Protein AF-A0A925ZU37-F1 (afdb_monomer)

Nearest PDB structures (foldseek):
  2raf-assembly1_B  TM=8.594E-01  e=2.167E-09  Lactiplantibacillus plantarum WCFS1
  2raf-assembly2_C-2  TM=8.614E-01  e=3.925E-09  Lactiplantibacillus plantarum WCFS1
  6hcy-assembly1_A  TM=8.739E-01  e=4.849E-07  Homo sapiens
  2vq3-assembly1_B  TM=9.012E-01  e=7.696E-07  Homo sapiens
  4huj-assembly2_B  TM=8.491E-01  e=8.221E-07  Sinorhizobium meliloti 1021

Secondary structure (DSSP, 8-state):
-TT-EEEE----B-TTSPBPPTTSSS-HHHHHHHH-TTSEEEEESTTB-HHHHT-GGGSEETTEEPEEEEEES-HHHHHHHHHHHHHTT-EEEE--SGGGHHHHHHHHHHHHIIIIIS---SS-B-----PPP--

Radius of gyration: 15.11 Å; Cα contacts (8 Å, |Δi|>4): 231; chains: 1; bounding box: 41×35×40 Å

Structure (mmCIF, N/CA/C/O backbone):
data_AF-A0A925ZU37-F1
#
_entry.id   AF-A0A925ZU37-F1
#
loop_
_atom_site.group_PDB
_atom_site.id
_atom_site.type_symbol
_atom_site.label_atom_id
_atom_site.label_alt_id
_atom_site.label_comp_id
_atom_site.label_asym_id
_atom_site.label_entity_id
_atom_site.label_seq_id
_atom_site.pdbx_PDB_ins_code
_atom_site.Cartn_x
_atom_site.Cartn_y
_atom_site.Cartn_z
_atom_site.occupancy
_atom_site.B_iso_or_equiv
_atom_site.auth_seq_id
_atom_site.auth_comp_id
_atom_site.auth_asym_id
_atom_site.auth_atom_id
_atom_site.pdbx_PDB_model_num
ATOM 1 N N . VAL A 1 1 ? -20.759 1.617 4.628 1.00 62.19 1 VAL A N 1
ATOM 2 C CA . VAL A 1 1 ? -20.542 0.183 4.861 1.00 62.19 1 VAL A CA 1
ATOM 3 C C . VAL A 1 1 ? -20.269 0.045 6.358 1.00 62.19 1 VAL A C 1
ATOM 5 O O . VAL A 1 1 ? -19.113 -0.001 6.756 1.00 62.19 1 VAL A O 1
ATOM 8 N N . PRO A 1 2 ? -21.311 0.128 7.206 1.00 79.81 2 PRO A N 1
ATOM 9 C CA . PRO A 1 2 ? -21.131 0.144 8.659 1.00 79.81 2 PRO A CA 1
ATOM 10 C C . PRO A 1 2 ? -20.424 -1.116 9.159 1.00 79.81 2 PRO A C 1
ATOM 12 O O . PRO A 1 2 ? -20.749 -2.221 8.718 1.00 79.81 2 PRO A O 1
ATOM 15 N N . GLY A 1 3 ? -19.431 -0.948 10.037 1.00 86.62 3 GLY A N 1
ATOM 16 C CA . GLY A 1 3 ? -18.682 -2.050 10.648 1.00 86.62 3 GLY A CA 1
ATOM 17 C C . GLY A 1 3 ? -17.769 -2.814 9.685 1.00 86.62 3 GLY A C 1
ATOM 18 O O . GLY A 1 3 ? -17.202 -3.847 10.047 1.00 86.62 3 GLY A O 1
ATOM 19 N N . LYS A 1 4 ? -17.606 -2.343 8.448 1.00 96.19 4 LYS A N 1
ATOM 20 C CA . LYS A 1 4 ? -16.814 -3.032 7.422 1.00 96.19 4 LYS A CA 1
ATOM 21 C C . LYS A 1 4 ? -15.415 -2.443 7.352 1.00 96.19 4 LYS A C 1
ATOM 23 O O . LYS A 1 4 ? -15.175 -1.313 7.773 1.00 96.19 4 LYS A O 1
ATOM 28 N N . ILE A 1 5 ? -14.501 -3.250 6.836 1.00 98.00 5 ILE A N 1
ATOM 29 C CA . ILE A 1 5 ? -13.150 -2.806 6.518 1.00 98.00 5 ILE A CA 1
ATOM 30 C C . ILE A 1 5 ? -13.230 -2.065 5.187 1.00 98.00 5 ILE A C 1
ATOM 32 O O . ILE A 1 5 ? -13.790 -2.593 4.225 1.00 98.00 5 ILE A O 1
ATOM 36 N N . LEU A 1 6 ? -12.708 -0.843 5.153 1.00 98.00 6 LEU A N 1
ATOM 37 C CA . LEU A 1 6 ? -12.562 -0.057 3.934 1.00 98.00 6 LEU A CA 1
ATOM 38 C C . LEU A 1 6 ? -11.071 0.018 3.626 1.00 98.00 6 LEU A C 1
ATOM 40 O O . LEU A 1 6 ? -10.320 0.693 4.325 1.00 98.00 6 LEU A O 1
ATOM 44 N N . LEU A 1 7 ? -10.649 -0.707 2.594 1.00 98.06 7 LEU A N 1
ATOM 45 C CA . LEU A 1 7 ? -9.275 -0.661 2.120 1.00 98.06 7 LEU A CA 1
ATOM 46 C C . LEU A 1 7 ? -9.115 0.515 1.152 1.00 98.06 7 LEU A C 1
ATOM 48 O O . LEU A 1 7 ? -9.786 0.562 0.122 1.00 98.06 7 LEU A O 1
ATOM 52 N N . ASP A 1 8 ? -8.235 1.452 1.488 1.00 97.62 8 ASP A N 1
ATOM 53 C CA . ASP A 1 8 ? -7.849 2.563 0.625 1.00 97.62 8 ASP A CA 1
ATOM 54 C C . ASP A 1 8 ? -6.540 2.240 -0.113 1.00 97.62 8 ASP A C 1
ATOM 56 O O . ASP A 1 8 ? -5.468 2.181 0.492 1.00 97.62 8 ASP A O 1
ATOM 60 N N . ALA A 1 9 ? -6.642 2.068 -1.433 1.00 96.50 9 ALA A N 1
ATOM 61 C CA . ALA A 1 9 ? -5.512 1.864 -2.341 1.00 96.50 9 ALA A CA 1
ATOM 62 C C . ALA A 1 9 ? -5.199 3.094 -3.211 1.00 96.50 9 ALA A C 1
ATOM 64 O O . ALA A 1 9 ? -4.436 3.004 -4.171 1.00 96.50 9 ALA A O 1
ATOM 65 N N . THR A 1 10 ? -5.801 4.249 -2.916 1.00 93.00 10 THR A N 1
ATOM 66 C CA . THR A 1 10 ? -5.691 5.433 -3.773 1.00 93.00 10 THR A CA 1
ATOM 67 C C . THR A 1 10 ? -4.298 6.061 -3.726 1.00 93.00 10 THR A C 1
ATOM 69 O O . THR A 1 10 ? -3.671 6.173 -2.671 1.00 93.00 10 THR A O 1
ATOM 72 N N . ASN A 1 11 ? -3.841 6.552 -4.875 1.00 91.06 11 ASN A N 1
ATOM 73 C CA . ASN A 1 11 ? -2.825 7.594 -4.948 1.00 91.06 11 ASN A CA 1
ATOM 74 C C . ASN A 1 11 ? -3.548 8.891 -5.309 1.00 91.06 11 ASN A C 1
ATOM 76 O O . ASN A 1 11 ? -4.118 8.993 -6.394 1.00 91.06 11 ASN A O 1
ATOM 80 N N . ALA A 1 12 ? -3.585 9.852 -4.385 1.00 86.81 12 ALA A N 1
ATOM 81 C CA . ALA A 1 12 ? -4.279 11.114 -4.609 1.00 86.81 12 ALA A CA 1
ATOM 82 C C . ALA A 1 12 ? -3.505 11.961 -5.630 1.00 86.81 12 ALA A C 1
ATOM 84 O O . ALA A 1 12 ? -2.446 12.515 -5.326 1.00 86.81 12 ALA A O 1
ATOM 85 N N . LEU A 1 13 ? -4.045 12.038 -6.843 1.00 84.81 13 LEU A N 1
ATOM 86 C CA . LEU A 1 13 ? -3.529 12.846 -7.943 1.00 84.81 13 LEU A CA 1
ATOM 87 C C . LEU A 1 13 ? -4.479 14.010 -8.227 1.00 84.81 13 LEU A C 1
ATOM 89 O O . LEU A 1 13 ? -5.669 13.959 -7.905 1.00 84.81 13 LEU A O 1
ATOM 93 N N . GLN A 1 14 ? -3.943 15.059 -8.834 1.00 84.62 14 GLN A N 1
ATOM 94 C CA . GLN A 1 14 ? -4.730 16.132 -9.426 1.00 84.62 14 GLN A CA 1
ATOM 95 C C . GLN A 1 14 ? -5.369 15.665 -10.746 1.00 84.62 14 GLN A C 1
ATOM 97 O O . GLN A 1 14 ? -5.050 14.595 -11.266 1.00 84.62 14 GLN A O 1
ATOM 102 N N . ALA A 1 15 ? -6.282 16.467 -11.300 1.00 83.06 15 ALA A N 1
ATOM 103 C CA . ALA A 1 15 ? -6.974 16.142 -12.552 1.00 83.06 15 ALA A CA 1
ATOM 104 C C . ALA A 1 15 ? -6.024 16.013 -13.760 1.00 83.06 15 ALA A C 1
ATOM 106 O O . ALA A 1 15 ? -6.333 15.302 -14.710 1.00 83.06 15 ALA A O 1
ATOM 107 N N . ASP A 1 16 ? -4.865 16.670 -13.707 1.00 83.44 16 ASP A N 1
ATOM 108 C CA . ASP A 1 16 ? -3.788 16.564 -14.697 1.00 83.44 16 ASP A CA 1
ATOM 109 C C . ASP A 1 16 ? -2.816 15.401 -14.412 1.00 83.44 16 ASP A C 1
ATOM 111 O O . ASP A 1 16 ? -1.755 15.318 -15.026 1.00 83.44 16 ASP A O 1
ATOM 115 N N . TYR A 1 17 ? -3.169 14.510 -13.479 1.00 77.25 17 TYR A N 1
ATOM 116 C CA . TYR A 1 17 ? -2.366 13.385 -12.989 1.00 77.25 17 TYR A CA 1
ATOM 117 C C . TYR A 1 17 ? -1.075 13.764 -12.255 1.00 77.25 17 TYR A C 1
ATOM 119 O O . TYR A 1 17 ? -0.317 12.875 -11.859 1.00 77.25 17 TYR A O 1
ATOM 127 N N . SER A 1 18 ? -0.827 15.050 -12.000 1.00 80.31 18 SER A N 1
ATOM 128 C CA . SER A 1 18 ? 0.280 15.447 -11.137 1.00 80.31 18 SER A CA 1
ATOM 129 C C . SER A 1 18 ? 0.012 15.026 -9.682 1.00 80.31 18 SER A C 1
ATOM 131 O O . SER A 1 18 ? -1.146 14.950 -9.250 1.00 80.31 18 SER A O 1
ATOM 133 N N . PRO A 1 19 ? 1.055 14.729 -8.888 1.00 74.44 19 PRO A N 1
ATOM 134 C CA . PRO A 1 19 ? 0.880 14.379 -7.485 1.00 74.44 19 PRO A CA 1
ATOM 135 C C . PRO A 1 19 ? 0.163 15.487 -6.706 1.00 74.44 19 PRO A C 1
ATOM 137 O O . PRO A 1 19 ? 0.543 16.657 -6.793 1.00 74.44 19 PRO A O 1
ATOM 140 N N . ARG A 1 20 ? -0.854 15.136 -5.906 1.00 75.50 20 ARG A N 1
ATOM 141 C CA . ARG A 1 20 ? -1.442 16.092 -4.959 1.00 75.50 20 ARG A CA 1
ATOM 142 C C . ARG A 1 20 ? -0.353 16.505 -3.968 1.00 75.50 20 ARG A C 1
ATOM 144 O O . ARG A 1 20 ? 0.266 15.650 -3.333 1.00 75.50 20 ARG A O 1
ATOM 151 N N . THR A 1 21 ? -0.098 17.805 -3.854 1.00 65.19 21 THR A N 1
ATOM 152 C CA . THR A 1 21 ? 1.004 18.317 -3.034 1.00 65.19 21 THR A CA 1
ATOM 153 C C . THR A 1 21 ? 0.768 18.029 -1.548 1.00 65.19 21 THR A C 1
ATOM 155 O O . THR A 1 21 ? -0.353 18.114 -1.042 1.00 65.19 21 THR A O 1
ATOM 158 N N . PHE A 1 22 ? 1.843 17.725 -0.815 1.00 61.69 22 PHE A N 1
ATOM 159 C CA . PHE A 1 22 ? 1.819 17.430 0.629 1.00 61.69 22 PHE A CA 1
ATOM 160 C C . PHE A 1 22 ? 1.441 18.630 1.519 1.00 61.69 22 PHE A C 1
ATOM 162 O O . PHE A 1 22 ? 1.571 18.559 2.736 1.00 61.69 22 PHE A O 1
ATOM 169 N N . ALA A 1 23 ? 0.983 19.743 0.939 1.00 60.12 23 ALA A N 1
ATOM 170 C CA . ALA A 1 23 ? 0.559 20.934 1.673 1.00 60.12 23 ALA A CA 1
ATOM 171 C C . ALA A 1 23 ? -0.751 20.722 2.459 1.00 60.12 23 ALA A C 1
ATOM 173 O O . ALA A 1 23 ? -1.149 21.574 3.252 1.00 60.12 23 ALA A O 1
ATOM 174 N N . HIS A 1 24 ? -1.437 19.597 2.252 1.00 62.09 24 HIS A N 1
ATOM 175 C CA . HIS A 1 24 ? -2.601 19.230 3.044 1.00 62.09 24 HIS A CA 1
ATOM 176 C C . HIS A 1 24 ? -2.177 18.606 4.375 1.00 62.09 24 HIS A C 1
ATOM 178 O O . HIS A 1 24 ? -1.362 17.690 4.417 1.00 62.09 24 HIS A O 1
ATOM 184 N N . ALA A 1 25 ? -2.789 19.058 5.471 1.00 71.75 25 ALA A N 1
ATOM 185 C CA . ALA A 1 25 ? -2.514 18.537 6.812 1.00 71.75 25 ALA A CA 1
ATOM 186 C C . ALA A 1 25 ? -2.852 17.039 6.988 1.00 71.75 25 ALA A C 1
ATOM 188 O O . ALA A 1 25 ? -2.407 16.427 7.957 1.00 71.75 25 ALA A O 1
ATOM 189 N N . ASN A 1 26 ? -3.640 16.460 6.073 1.00 83.19 26 ASN A N 1
ATOM 190 C CA . ASN A 1 26 ? -4.185 15.107 6.162 1.00 83.19 26 ASN A CA 1
ATOM 191 C C . ASN A 1 26 ? -3.973 14.332 4.852 1.00 83.19 26 ASN A C 1
ATOM 193 O O . ASN A 1 26 ? -4.061 14.915 3.771 1.00 83.19 26 ASN A O 1
ATOM 197 N N . SER A 1 27 ? -3.786 13.019 4.966 1.00 92.06 27 SER A N 1
ATOM 198 C CA . SER A 1 27 ? -3.812 12.055 3.858 1.00 92.06 27 SER A CA 1
ATOM 199 C C . SER A 1 27 ? -5.221 11.835 3.296 1.00 92.06 27 SER A C 1
ATOM 201 O O . SER A 1 27 ? -6.225 12.144 3.953 1.00 92.06 27 SER A O 1
ATOM 203 N N . ALA A 1 28 ? -5.309 11.250 2.097 1.00 93.00 28 ALA A N 1
ATOM 204 C CA . ALA A 1 28 ? -6.592 10.852 1.516 1.00 93.00 28 ALA A CA 1
ATOM 205 C C . ALA A 1 28 ? -7.292 9.784 2.371 1.00 93.00 28 ALA A C 1
ATOM 207 O O . ALA A 1 28 ? -8.504 9.854 2.567 1.00 93.00 28 ALA A O 1
ATOM 208 N N . ALA A 1 29 ? -6.539 8.853 2.964 1.00 95.88 29 ALA A N 1
ATOM 209 C CA . ALA A 1 29 ? -7.098 7.864 3.886 1.00 95.88 29 ALA A CA 1
ATOM 210 C C . ALA A 1 29 ? -7.719 8.501 5.143 1.00 95.88 29 ALA A C 1
ATOM 212 O O . ALA A 1 29 ? -8.808 8.106 5.562 1.00 95.88 29 ALA A O 1
ATOM 213 N N . GLU A 1 30 ? -7.071 9.519 5.724 1.00 95.56 30 GLU A N 1
ATOM 214 C CA . GLU A 1 30 ? -7.626 10.288 6.849 1.00 95.56 30 GLU A CA 1
ATOM 215 C C . GLU A 1 30 ? -8.887 11.072 6.433 1.00 95.56 30 GLU A C 1
ATOM 217 O O . GLU A 1 30 ? -9.821 11.222 7.222 1.00 95.56 30 GLU A O 1
ATOM 222 N N . GLU A 1 31 ? -8.952 11.562 5.191 1.00 94.19 31 GLU A N 1
ATOM 223 C C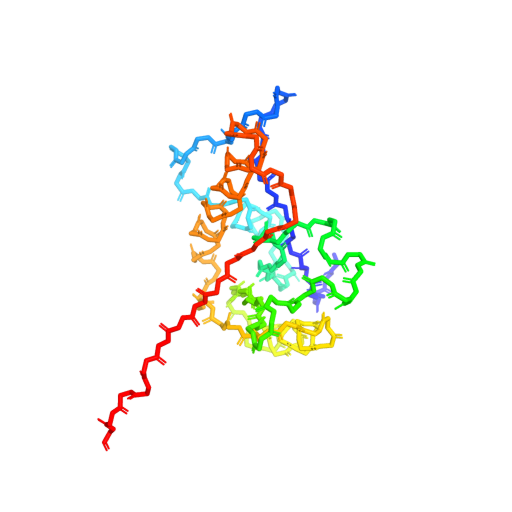A . GLU A 1 31 ? -10.150 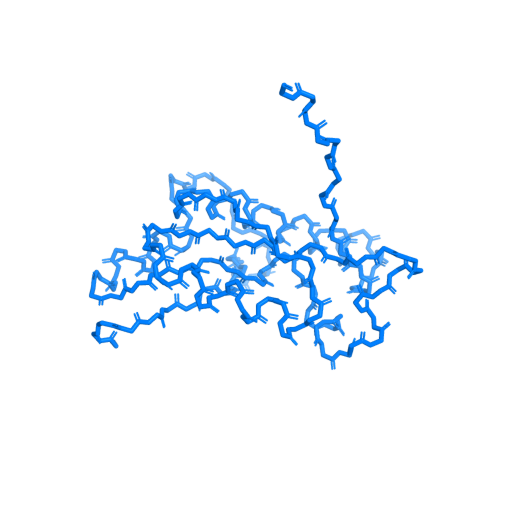12.203 4.633 1.00 94.19 31 GLU A CA 1
ATOM 224 C C . GLU A 1 31 ? -11.302 11.203 4.449 1.00 94.19 31 GLU A C 1
ATOM 226 O O . GLU A 1 31 ? -12.422 11.472 4.885 1.00 94.19 31 GLU A O 1
ATOM 231 N N . ILE A 1 32 ? -11.017 10.013 3.915 1.00 94.75 32 ILE A N 1
ATOM 232 C CA . ILE A 1 32 ? -11.983 8.913 3.798 1.00 94.75 32 ILE A CA 1
ATOM 233 C C . ILE A 1 32 ? -12.513 8.506 5.176 1.00 94.75 32 ILE A C 1
ATOM 235 O O . ILE A 1 32 ? -13.722 8.344 5.333 1.00 94.75 32 ILE A O 1
ATOM 239 N N . ALA A 1 33 ? -11.642 8.383 6.182 1.00 95.62 33 ALA A N 1
ATOM 240 C CA . ALA A 1 33 ? -12.045 8.038 7.544 1.00 95.62 33 ALA A CA 1
ATOM 241 C C . ALA A 1 33 ? -12.979 9.090 8.161 1.00 95.62 33 ALA A C 1
ATOM 243 O O . ALA A 1 33 ? -13.972 8.728 8.788 1.00 95.62 33 ALA A O 1
ATOM 244 N N . ARG A 1 34 ? -12.729 10.387 7.923 1.00 95.12 34 ARG A N 1
ATOM 245 C CA . ARG A 1 34 ? -13.645 11.461 8.352 1.00 95.12 34 ARG A CA 1
ATOM 246 C C . ARG A 1 34 ? -14.999 11.398 7.654 1.00 95.12 34 ARG A C 1
ATOM 248 O O . ARG A 1 34 ? -16.017 11.644 8.292 1.00 95.12 34 ARG A O 1
ATOM 255 N N . LEU A 1 35 ? -15.020 11.084 6.359 1.00 94.94 35 LEU A N 1
ATOM 256 C CA . LEU A 1 35 ? -16.264 10.959 5.595 1.00 94.94 35 LEU A CA 1
ATOM 257 C C . LEU A 1 35 ? -17.050 9.697 5.969 1.00 94.94 35 LEU A C 1
ATOM 259 O O . LEU A 1 35 ? -18.268 9.675 5.803 1.00 94.94 35 LEU A O 1
ATOM 263 N N . ARG A 1 36 ? -16.363 8.651 6.448 1.00 94.75 36 ARG A N 1
ATOM 264 C CA . ARG A 1 36 ? -16.902 7.319 6.761 1.00 94.75 36 ARG A CA 1
ATOM 265 C C . ARG A 1 36 ? -16.524 6.868 8.180 1.00 94.75 36 ARG A C 1
ATOM 267 O O . ARG A 1 36 ? -15.855 5.841 8.319 1.00 94.75 36 ARG A O 1
ATOM 274 N N . PRO A 1 37 ? -16.958 7.582 9.233 1.00 94.88 37 PRO A N 1
ATOM 275 C CA . PRO A 1 37 ? -16.571 7.272 10.612 1.00 94.88 37 PRO A CA 1
ATOM 276 C C . PRO A 1 37 ? -17.037 5.883 11.077 1.00 94.88 37 PRO A C 1
ATOM 278 O O . PRO A 1 37 ? -16.505 5.333 12.035 1.00 94.88 37 PRO A O 1
ATOM 281 N N . GLU A 1 38 ? -18.023 5.288 10.401 1.00 95.19 38 GLU A N 1
ATOM 282 C CA . GLU A 1 38 ? -18.521 3.942 10.681 1.00 95.19 38 GLU A CA 1
ATOM 283 C C . GLU A 1 38 ? -17.670 2.808 10.073 1.00 95.19 38 GLU A C 1
ATOM 285 O O . GLU A 1 38 ? -17.977 1.627 10.282 1.00 95.19 38 GLU A O 1
ATOM 290 N N . ALA A 1 39 ? -16.660 3.145 9.266 1.00 96.88 39 ALA A N 1
ATOM 291 C CA . ALA A 1 39 ? -15.780 2.198 8.591 1.00 96.88 39 ALA A CA 1
ATOM 292 C C . ALA A 1 39 ? -14.428 2.070 9.302 1.00 96.88 39 ALA A C 1
ATOM 294 O O . ALA A 1 39 ? -13.895 3.020 9.866 1.00 96.88 39 ALA A O 1
ATOM 295 N N . ARG A 1 40 ? -13.832 0.880 9.207 1.00 97.75 40 ARG A N 1
ATOM 296 C CA . ARG A 1 40 ? -12.466 0.618 9.672 1.00 97.75 40 ARG A CA 1
ATOM 297 C C . ARG A 1 40 ? -11.518 0.787 8.492 1.00 97.75 40 ARG A C 1
ATOM 299 O O . ARG A 1 40 ? -11.367 -0.137 7.690 1.00 97.75 40 ARG A O 1
ATOM 306 N N . VAL A 1 41 ? -10.979 1.993 8.334 1.00 98.31 41 VAL A N 1
ATOM 307 C CA . VAL A 1 41 ? -10.138 2.358 7.185 1.00 98.31 41 VAL A CA 1
ATOM 308 C C . VAL A 1 41 ? -8.722 1.811 7.357 1.00 98.31 41 VAL A C 1
ATOM 310 O O . VAL A 1 41 ? -8.124 1.947 8.424 1.00 98.31 41 VAL A O 1
ATOM 313 N N . VAL A 1 42 ? -8.184 1.207 6.297 1.00 98.75 42 VAL A N 1
ATOM 314 C CA . VAL A 1 42 ? -6.787 0.758 6.220 1.00 98.75 42 VAL A CA 1
ATOM 315 C C . VAL A 1 42 ? -6.201 1.183 4.875 1.00 98.75 42 VAL A C 1
ATOM 317 O O . VAL A 1 42 ? -6.756 0.842 3.832 1.00 98.75 42 VAL A O 1
ATOM 320 N N . LYS A 1 43 ? -5.072 1.897 4.885 1.00 98.75 43 LYS A N 1
ATOM 321 C CA . LYS A 1 43 ? -4.280 2.198 3.682 1.00 98.75 43 LYS A CA 1
ATOM 322 C C . LYS A 1 43 ? -3.451 0.973 3.314 1.00 98.75 43 LYS A C 1
ATOM 324 O O . LYS A 1 43 ? -2.763 0.460 4.191 1.00 98.75 43 LYS A O 1
ATOM 329 N N . ALA A 1 44 ? -3.482 0.523 2.063 1.00 98.50 44 ALA A N 1
ATOM 330 C CA . ALA A 1 44 ? -2.610 -0.545 1.559 1.00 98.50 44 ALA A CA 1
ATOM 331 C C . ALA A 1 44 ? -2.529 -0.520 0.023 1.00 98.50 44 ALA A C 1
ATOM 333 O O . ALA A 1 44 ? -3.347 0.118 -0.627 1.00 98.50 44 ALA A O 1
ATOM 334 N N . PHE A 1 45 ? -1.566 -1.234 -0.565 1.00 97.31 45 PHE A N 1
ATOM 335 C CA . PHE A 1 45 ? -1.397 -1.432 -2.020 1.00 97.31 45 PHE A CA 1
ATOM 336 C C . PHE A 1 45 ? -1.114 -0.182 -2.879 1.00 97.31 45 PHE A C 1
ATOM 338 O O . PHE A 1 45 ? -0.772 -0.328 -4.048 1.00 97.31 45 PHE A O 1
ATOM 345 N N . ASN A 1 46 ? -1.179 1.034 -2.332 1.00 95.75 46 ASN A N 1
ATOM 346 C CA . ASN A 1 46 ? -0.968 2.261 -3.108 1.00 95.75 46 ASN A CA 1
ATOM 347 C C . ASN A 1 46 ? 0.488 2.436 -3.596 1.00 95.75 46 ASN A C 1
ATOM 349 O O . ASN A 1 46 ? 0.727 3.106 -4.597 1.00 95.75 46 ASN A O 1
ATOM 353 N N . SER A 1 47 ? 1.464 1.851 -2.894 1.00 93.12 47 SER A N 1
ATOM 354 C CA . SER A 1 47 ? 2.898 1.942 -3.204 1.00 93.12 47 SER A CA 1
ATOM 355 C C . SER A 1 47 ? 3.401 0.841 -4.147 1.00 93.12 47 SER A C 1
ATOM 357 O O . SER A 1 47 ? 4.606 0.603 -4.240 1.00 93.12 47 SER A O 1
ATOM 359 N N . LEU A 1 48 ? 2.484 0.168 -4.844 1.00 92.69 48 LEU A N 1
ATOM 360 C CA . LEU A 1 48 ? 2.767 -0.891 -5.805 1.00 92.69 48 LEU A CA 1
ATOM 361 C C . LEU A 1 48 ? 2.180 -0.520 -7.164 1.00 92.69 48 LEU A C 1
ATOM 363 O O 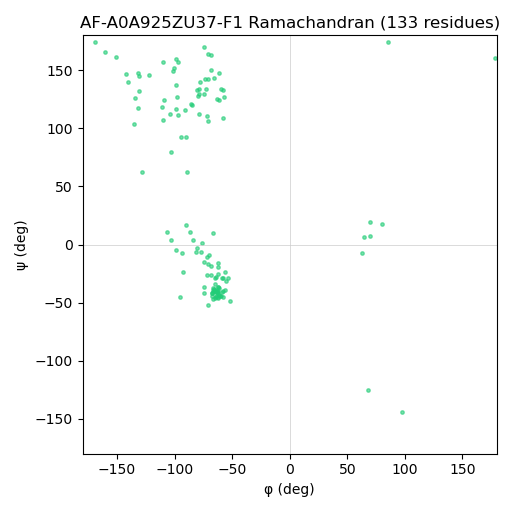. LEU A 1 48 ? 1.114 0.086 -7.265 1.00 92.69 48 LEU A O 1
ATOM 367 N N . SER A 1 49 ? 2.871 -0.917 -8.227 1.00 89.50 49 SER A N 1
ATOM 368 C CA . SER A 1 49 ? 2.346 -0.785 -9.578 1.00 89.50 49 SER A CA 1
ATOM 369 C C . SER A 1 49 ? 1.236 -1.808 -9.812 1.00 89.50 49 SER A C 1
ATOM 371 O O . SER A 1 49 ? 1.412 -2.997 -9.542 1.00 89.50 49 SER A O 1
ATOM 373 N N . GLY A 1 50 ? 0.116 -1.369 -10.393 1.00 87.31 50 GLY A N 1
ATOM 374 C CA . GLY A 1 50 ? -0.948 -2.277 -10.829 1.00 87.31 50 GLY A CA 1
ATOM 375 C C . GLY A 1 50 ? -0.456 -3.317 -11.842 1.00 87.31 50 GLY A C 1
ATOM 376 O O . GLY A 1 50 ? -0.950 -4.440 -11.850 1.00 87.31 50 GLY A O 1
ATOM 377 N N . HIS A 1 51 ? 0.566 -2.978 -12.638 1.00 85.94 51 HIS A N 1
ATOM 378 C CA . HIS A 1 51 ? 1.196 -3.904 -13.580 1.00 85.94 51 HIS A CA 1
ATOM 379 C C . HIS A 1 51 ? 1.915 -5.054 -12.860 1.00 85.94 51 HIS A C 1
ATOM 381 O O . HIS A 1 51 ? 1.873 -6.192 -13.320 1.00 85.94 51 HIS A O 1
ATOM 387 N N . VAL A 1 52 ? 2.570 -4.766 -11.734 1.00 88.06 52 VAL A N 1
ATOM 388 C CA . VAL A 1 52 ? 3.255 -5.776 -10.918 1.00 88.06 52 VAL A CA 1
ATOM 389 C C . VAL A 1 52 ? 2.238 -6.615 -10.144 1.00 88.06 52 VAL A C 1
ATOM 391 O O . VAL A 1 52 ? 2.346 -7.834 -10.102 1.00 88.06 52 VAL A O 1
ATOM 394 N N . LEU A 1 53 ? 1.206 -5.980 -9.582 1.00 88.62 53 LEU A N 1
ATOM 395 C CA . LEU A 1 53 ? 0.149 -6.679 -8.843 1.00 88.62 53 LEU A CA 1
ATOM 396 C C . LEU A 1 53 ? -0.694 -7.627 -9.711 1.00 88.62 53 LEU A C 1
ATOM 398 O O . LEU A 1 53 ? -1.226 -8.604 -9.192 1.00 88.62 53 LEU A O 1
ATOM 402 N N . ALA A 1 54 ? -0.840 -7.347 -11.008 1.00 89.62 54 ALA A N 1
ATOM 403 C CA . ALA A 1 54 ? -1.633 -8.168 -11.923 1.00 89.62 54 ALA A CA 1
ATOM 404 C C . ALA A 1 54 ? -0.960 -9.497 -12.314 1.00 89.62 54 ALA A C 1
ATOM 406 O O . ALA A 1 54 ? -1.628 -10.383 -12.846 1.00 89.62 54 ALA A O 1
ATOM 407 N N . ASP A 1 55 ? 0.343 -9.638 -12.070 1.00 88.88 55 ASP A N 1
ATOM 408 C CA . ASP A 1 55 ? 1.139 -10.786 -12.494 1.00 88.88 55 ASP A CA 1
ATOM 409 C C . ASP A 1 55 ? 2.045 -11.253 -11.343 1.00 88.88 55 ASP A C 1
ATOM 411 O O . ASP A 1 55 ? 3.084 -10.638 -11.084 1.00 88.88 55 ASP A O 1
ATOM 415 N N . PRO A 1 56 ? 1.700 -12.363 -10.662 1.00 83.94 56 PRO A N 1
ATOM 416 C CA . PRO A 1 56 ? 2.472 -12.860 -9.526 1.00 83.94 56 PRO A CA 1
ATOM 417 C C . PRO A 1 56 ? 3.955 -13.127 -9.820 1.00 83.94 56 PRO A C 1
ATOM 419 O O . PRO A 1 56 ? 4.780 -13.092 -8.903 1.00 83.94 56 PRO A O 1
ATOM 422 N N . SER A 1 57 ? 4.319 -13.369 -11.086 1.00 85.50 57 SER A N 1
ATOM 423 C CA . SER A 1 57 ? 5.716 -13.582 -11.482 1.00 85.50 57 SER A CA 1
ATOM 424 C C . SER A 1 57 ? 6.579 -12.320 -11.348 1.00 85.50 57 SER A C 1
ATOM 426 O O . SER A 1 57 ? 7.797 -12.428 -11.236 1.00 85.50 57 SER A O 1
ATOM 428 N N . ARG A 1 58 ? 5.956 -11.136 -11.279 1.00 87.62 58 ARG A N 1
ATOM 429 C CA . ARG A 1 58 ? 6.620 -9.824 -11.173 1.00 87.62 58 ARG A CA 1
ATOM 430 C C . ARG A 1 58 ? 6.790 -9.322 -9.746 1.00 87.62 58 ARG A C 1
ATOM 432 O O . ARG A 1 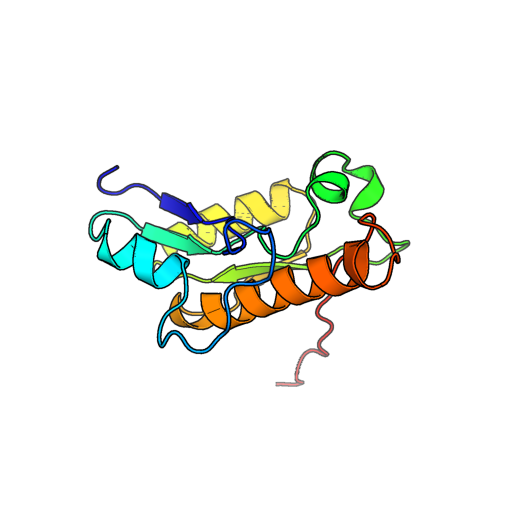58 ? 7.452 -8.318 -9.513 1.00 87.62 58 ARG A O 1
ATOM 439 N N . LEU A 1 59 ? 6.204 -10.011 -8.771 1.00 86.19 59 LEU A N 1
ATOM 440 C CA . LEU A 1 59 ? 6.347 -9.660 -7.353 1.00 86.19 59 LEU A CA 1
ATOM 441 C C . LEU A 1 59 ? 7.755 -9.952 -6.814 1.00 86.19 59 LEU A C 1
ATOM 443 O O . LEU A 1 59 ? 8.130 -9.452 -5.750 1.00 86.19 59 LEU A O 1
ATOM 447 N N . HIS A 1 60 ? 8.517 -10.764 -7.550 1.00 86.00 60 HIS A N 1
ATOM 448 C CA . HIS A 1 60 ? 9.837 -11.242 -7.183 1.00 86.00 60 HIS A CA 1
ATOM 449 C C . HIS A 1 60 ? 10.899 -10.612 -8.085 1.00 86.00 60 HIS A C 1
ATOM 451 O O . HIS A 1 60 ? 10.938 -10.844 -9.291 1.00 86.00 60 HIS A O 1
ATOM 457 N N . PHE A 1 61 ? 11.814 -9.864 -7.478 1.00 85.56 61 PHE A N 1
ATOM 458 C CA . PHE A 1 61 ? 13.000 -9.316 -8.129 1.00 85.56 61 PHE A CA 1
ATOM 459 C C . PHE A 1 61 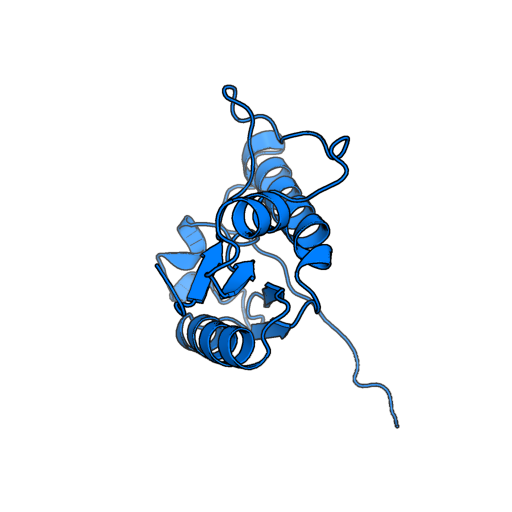? 14.197 -10.175 -7.716 1.00 85.56 61 PHE A C 1
ATOM 461 O O . PHE A 1 61 ? 14.934 -9.866 -6.775 1.00 85.56 61 PHE A O 1
ATOM 468 N N . GLY A 1 62 ? 14.330 -11.330 -8.374 1.00 87.88 62 GLY A N 1
ATOM 469 C CA . GLY A 1 62 ? 15.232 -12.394 -7.936 1.00 87.88 62 GLY A CA 1
ATOM 470 C C . GLY A 1 62 ? 14.749 -13.015 -6.622 1.00 87.88 62 GLY A C 1
ATOM 471 O O . GLY A 1 62 ? 13.608 -13.453 -6.523 1.00 87.88 62 GLY A O 1
ATOM 472 N N . ALA A 1 63 ? 15.607 -13.037 -5.599 1.00 88.25 63 ALA A N 1
ATOM 473 C CA . ALA A 1 63 ? 15.250 -13.531 -4.263 1.00 88.25 63 ALA A CA 1
ATOM 474 C C . ALA A 1 63 ? 14.475 -12.505 -3.410 1.00 88.25 63 ALA A C 1
ATOM 476 O O . ALA A 1 63 ? 14.102 -12.801 -2.276 1.00 88.25 63 ALA A O 1
ATOM 477 N N . THR A 1 64 ? 14.262 -11.293 -3.926 1.00 91.31 64 THR A N 1
ATOM 478 C CA . THR A 1 64 ? 13.657 -10.191 -3.177 1.00 91.31 64 THR A CA 1
ATOM 479 C C . THR A 1 64 ? 12.169 -10.081 -3.482 1.00 91.31 64 THR A C 1
ATOM 481 O O . THR A 1 64 ? 11.784 -9.949 -4.642 1.00 91.31 64 THR A O 1
ATOM 484 N N . VAL A 1 65 ? 11.341 -10.074 -2.439 1.00 93.44 65 VAL A N 1
ATOM 485 C CA . VAL A 1 65 ? 9.891 -9.854 -2.534 1.00 93.44 65 VAL A CA 1
ATOM 486 C C . VAL A 1 65 ? 9.572 -8.403 -2.193 1.00 93.44 65 VAL A C 1
ATOM 488 O O . VAL A 1 65 ? 10.116 -7.856 -1.230 1.00 93.44 65 VAL A O 1
ATOM 491 N N . LEU A 1 66 ? 8.677 -7.779 -2.959 1.00 95.81 66 LEU A N 1
ATOM 492 C CA . LEU A 1 66 ? 8.218 -6.418 -2.676 1.00 95.81 66 LEU A CA 1
ATOM 493 C C . LEU A 1 66 ? 7.511 -6.307 -1.317 1.00 95.81 66 LEU A C 1
ATOM 495 O O . LEU A 1 66 ? 6.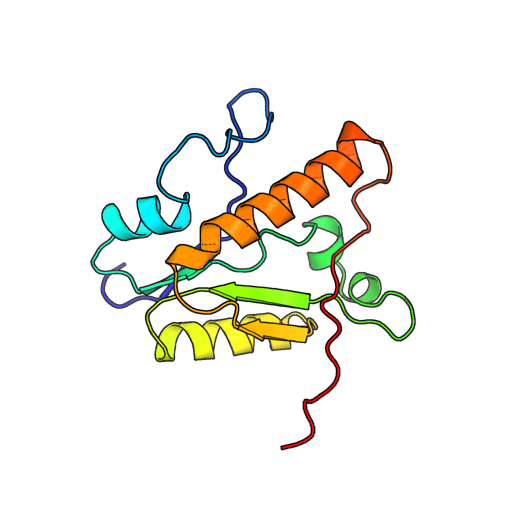826 -7.224 -0.858 1.00 95.81 66 LEU A O 1
ATOM 499 N N . THR A 1 67 ? 7.649 -5.147 -0.674 1.00 97.19 67 THR A N 1
ATOM 500 C CA . THR A 1 67 ? 6.980 -4.863 0.599 1.00 97.19 67 THR A CA 1
ATOM 501 C C . THR A 1 67 ? 5.569 -4.326 0.368 1.00 97.19 67 THR A C 1
ATOM 503 O O . THR A 1 67 ? 5.376 -3.274 -0.238 1.00 97.19 67 THR A O 1
ATOM 506 N N . GLY A 1 68 ? 4.574 -5.030 0.905 1.00 97.38 68 GLY A N 1
ATOM 507 C CA . GLY A 1 68 ? 3.198 -4.561 1.004 1.00 97.38 68 GLY A CA 1
ATOM 508 C C . GLY A 1 68 ? 2.984 -3.822 2.321 1.00 97.38 68 GLY A C 1
ATOM 509 O O . GLY A 1 68 ? 2.686 -4.429 3.352 1.00 97.38 68 GLY A O 1
ATOM 510 N N . PHE A 1 69 ? 3.155 -2.504 2.288 1.00 98.56 69 PHE A N 1
ATOM 511 C CA . PHE A 1 69 ? 2.911 -1.649 3.447 1.00 98.56 69 PHE A CA 1
ATOM 512 C C . PHE A 1 69 ? 1.409 -1.496 3.707 1.00 98.56 69 PHE A C 1
ATOM 514 O O . PHE A 1 69 ? 0.626 -1.346 2.764 1.00 98.56 69 PHE A O 1
ATOM 521 N N . TYR A 1 70 ? 1.015 -1.471 4.980 1.00 98.81 70 TYR A N 1
ATOM 522 C CA . TYR A 1 70 ? -0.350 -1.135 5.381 1.00 98.81 70 TYR A CA 1
ATOM 523 C C . TYR A 1 70 ? -0.391 -0.298 6.660 1.00 98.81 70 TYR A C 1
ATOM 525 O O . TYR A 1 70 ? 0.447 -0.474 7.535 1.00 98.81 70 TYR A O 1
ATOM 533 N N . ALA A 1 71 ? -1.364 0.605 6.786 1.00 98.81 71 ALA A N 1
ATOM 534 C CA . ALA A 1 71 ? -1.529 1.476 7.956 1.00 98.81 71 ALA A CA 1
ATOM 535 C C . ALA A 1 71 ? -3.008 1.635 8.328 1.00 98.81 71 ALA A C 1
ATOM 537 O O . ALA A 1 71 ? -3.857 1.777 7.448 1.00 98.81 71 ALA A O 1
ATOM 538 N N . GLY A 1 72 ? -3.325 1.636 9.622 1.00 98.62 72 GLY A N 1
ATOM 539 C CA . GLY A 1 72 ? -4.699 1.765 10.114 1.00 98.62 72 GLY A CA 1
ATOM 540 C C . GLY A 1 72 ? -4.804 1.703 11.638 1.00 98.62 72 GLY A C 1
ATOM 541 O O . GLY A 1 72 ? -3.902 1.205 12.313 1.00 98.62 72 GLY A O 1
ATOM 542 N N . ASP A 1 73 ? -5.919 2.195 12.178 1.00 98.44 73 ASP A N 1
ATOM 543 C CA . ASP A 1 73 ? -6.108 2.333 13.632 1.00 98.44 73 ASP A CA 1
ATOM 544 C C . ASP A 1 73 ? -6.795 1.117 14.280 1.00 98.44 73 ASP A C 1
ATOM 546 O O . ASP A 1 73 ? -6.600 0.847 15.463 1.00 98.44 73 ASP A O 1
ATOM 550 N N . ASP A 1 74 ? -7.562 0.336 13.512 1.00 98.38 74 ASP A N 1
ATOM 551 C CA . ASP A 1 74 ? -8.229 -0.875 14.004 1.00 98.38 74 ASP A CA 1
ATOM 552 C C . ASP A 1 74 ? -7.341 -2.114 13.814 1.00 98.38 74 ASP A C 1
ATOM 554 O O . ASP A 1 74 ? -7.044 -2.526 12.689 1.00 98.38 74 ASP A O 1
ATOM 558 N N . ALA A 1 75 ? -6.936 -2.745 14.919 1.00 98.25 75 ALA A N 1
ATOM 559 C CA . ALA A 1 75 ? -6.050 -3.911 14.892 1.00 98.25 75 ALA A CA 1
ATOM 560 C C . ALA A 1 75 ? -6.660 -5.112 14.143 1.00 98.25 75 ALA A C 1
ATOM 562 O O . ALA A 1 75 ? -5.952 -5.811 13.417 1.00 98.25 75 ALA A O 1
ATOM 563 N N . GLY A 1 76 ? -7.974 -5.335 14.270 1.00 98.25 76 GLY A N 1
ATOM 564 C CA . GLY A 1 76 ? -8.665 -6.426 13.578 1.00 98.25 76 GLY A CA 1
ATOM 565 C C . GLY A 1 76 ? -8.702 -6.225 12.062 1.00 98.25 76 GLY A C 1
ATOM 566 O O . GLY A 1 76 ? -8.449 -7.156 11.299 1.00 98.25 76 GLY A O 1
ATOM 567 N N . ALA A 1 77 ? -8.958 -4.998 11.613 1.00 98.44 77 ALA A N 1
ATOM 568 C CA . ALA A 1 77 ? -8.923 -4.616 10.211 1.00 98.44 77 ALA A CA 1
ATOM 569 C C . ALA A 1 77 ? -7.513 -4.751 9.639 1.00 98.44 77 ALA A C 1
ATOM 571 O O . ALA A 1 77 ? -7.349 -5.332 8.567 1.00 98.44 77 ALA A O 1
ATOM 572 N N . LYS A 1 78 ? -6.491 -4.300 10.378 1.00 98.81 78 LYS A N 1
ATOM 573 C CA . LYS A 1 78 ? -5.091 -4.488 9.987 1.00 98.81 78 LYS A CA 1
ATOM 574 C C . LYS A 1 78 ? -4.720 -5.958 9.840 1.00 98.81 78 LYS A C 1
ATOM 576 O O . LYS A 1 78 ? -4.063 -6.302 8.866 1.00 98.81 78 LYS A O 1
ATOM 581 N N . GLN A 1 79 ? -5.184 -6.834 10.731 1.00 98.69 79 GLN A N 1
ATOM 582 C CA . GLN A 1 79 ? -4.902 -8.267 10.622 1.00 98.69 79 GLN A CA 1
ATOM 583 C C . GLN A 1 79 ? -5.529 -8.895 9.369 1.00 98.69 79 GLN A C 1
ATOM 585 O O . GLN A 1 79 ? -4.900 -9.721 8.709 1.00 98.69 79 GLN A O 1
ATOM 590 N N . VAL A 1 80 ? -6.747 -8.487 9.002 1.00 98.62 80 VAL A N 1
ATOM 591 C CA . VAL A 1 80 ? -7.375 -8.936 7.750 1.00 98.62 80 VAL A CA 1
ATOM 592 C C . VAL A 1 80 ? -6.594 -8.427 6.539 1.00 98.62 80 VAL A C 1
ATOM 594 O O . VAL A 1 80 ? -6.305 -9.201 5.630 1.00 98.62 80 VAL A O 1
ATOM 597 N N . VAL A 1 81 ? -6.210 -7.146 6.526 1.00 98.62 81 VAL A N 1
ATOM 598 C CA . VAL A 1 81 ? -5.446 -6.565 5.412 1.00 98.62 81 VAL A CA 1
ATOM 599 C C . VAL A 1 81 ? -4.047 -7.167 5.306 1.00 98.62 81 VAL A C 1
ATOM 601 O O . VAL A 1 81 ? -3.606 -7.447 4.197 1.00 98.62 81 VAL A O 1
ATOM 604 N N . ARG A 1 82 ? -3.386 -7.469 6.427 1.00 98.75 82 ARG A N 1
ATOM 605 C CA . ARG A 1 82 ? -2.143 -8.246 6.452 1.00 98.75 82 ARG A CA 1
ATOM 606 C C . ARG A 1 82 ? -2.299 -9.560 5.684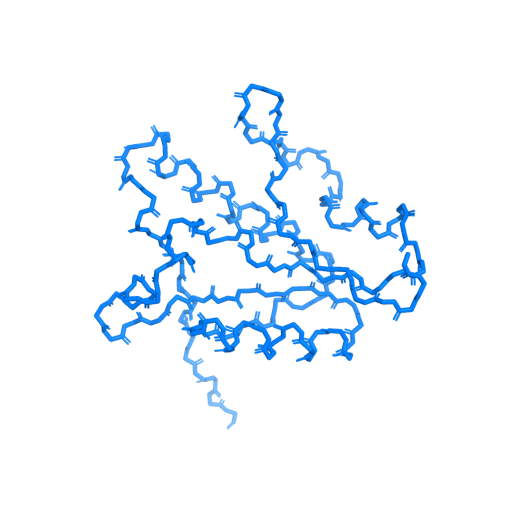 1.00 98.75 82 ARG A C 1
ATOM 608 O O . ARG A 1 82 ? -1.474 -9.850 4.826 1.00 98.75 82 ARG A O 1
ATOM 615 N N . GLY A 1 83 ? -3.368 -10.311 5.956 1.00 98.62 83 GLY A N 1
ATOM 616 C CA . GLY A 1 83 ? -3.649 -11.566 5.257 1.00 98.62 83 GLY A CA 1
ATOM 617 C C . GLY A 1 83 ? -3.871 -11.376 3.753 1.00 98.62 83 GLY A C 1
ATOM 618 O O . GLY A 1 83 ? -3.417 -12.196 2.964 1.00 98.62 83 GLY A O 1
ATOM 619 N N . LEU A 1 84 ? -4.504 -10.273 3.334 1.00 98.00 84 LEU A N 1
ATOM 620 C CA . LEU A 1 84 ? -4.639 -9.935 1.910 1.00 98.00 84 LEU A CA 1
ATOM 621 C C . LEU A 1 84 ? -3.288 -9.621 1.259 1.00 98.00 84 LEU A C 1
ATOM 623 O O . LEU A 1 84 ? -3.047 -10.032 0.129 1.00 98.00 84 LEU A O 1
ATOM 627 N N . VAL A 1 85 ? -2.408 -8.908 1.962 1.00 97.88 85 VAL A N 1
ATOM 628 C CA . VAL A 1 85 ? -1.055 -8.595 1.485 1.00 97.88 85 VAL A CA 1
ATOM 629 C C . VAL A 1 85 ? -0.222 -9.873 1.331 1.00 97.88 85 VAL A C 1
ATOM 631 O O . VAL A 1 85 ? 0.409 -10.066 0.295 1.00 97.88 85 VAL A O 1
ATOM 634 N N . GLU A 1 86 ? -0.268 -10.772 2.316 1.00 97.31 86 GLU A N 1
ATOM 635 C CA . GLU A 1 86 ? 0.395 -12.084 2.254 1.00 97.31 86 GLU A CA 1
ATOM 636 C C . GLU A 1 86 ? -0.170 -12.947 1.117 1.00 97.31 86 GLU A C 1
ATOM 638 O O . GLU A 1 86 ? 0.589 -13.517 0.336 1.00 97.31 86 GLU A O 1
ATOM 643 N N . ALA A 1 87 ? -1.499 -13.002 0.974 1.00 95.56 87 ALA A N 1
ATOM 644 C CA . ALA A 1 87 ? -2.167 -13.751 -0.092 1.00 95.56 87 ALA A CA 1
ATOM 645 C C . ALA A 1 87 ? -1.856 -13.199 -1.492 1.00 95.56 87 ALA A C 1
ATOM 647 O O . ALA A 1 87 ? -1.853 -13.953 -2.462 1.00 95.56 87 ALA A O 1
ATOM 648 N N . ALA A 1 88 ? -1.561 -11.902 -1.593 1.00 94.00 88 ALA A N 1
ATOM 649 C CA . ALA A 1 88 ? -1.080 -11.272 -2.815 1.00 94.00 88 ALA A CA 1
ATOM 650 C C . ALA A 1 88 ? 0.404 -11.564 -3.106 1.00 94.00 88 ALA A C 1
ATOM 652 O O . ALA A 1 88 ? 0.912 -11.058 -4.096 1.00 94.00 88 ALA A O 1
ATOM 653 N N . GLY A 1 89 ? 1.107 -12.348 -2.278 1.00 93.75 89 GLY A N 1
ATOM 654 C CA . GLY A 1 89 ? 2.506 -12.733 -2.493 1.00 93.75 89 GLY A CA 1
ATOM 655 C C . GLY A 1 89 ? 3.532 -11.669 -2.093 1.00 93.75 89 GLY A C 1
ATOM 656 O O . GLY A 1 89 ? 4.677 -11.734 -2.528 1.00 93.75 89 GLY A O 1
ATOM 657 N N . LEU A 1 90 ? 3.135 -10.682 -1.287 1.00 95.88 90 LEU A N 1
ATOM 658 C CA . LEU A 1 90 ? 3.996 -9.590 -0.827 1.00 95.88 90 LEU A CA 1
ATOM 659 C C . LEU A 1 90 ? 4.529 -9.857 0.583 1.00 95.88 90 LEU A C 1
ATOM 661 O O . LEU A 1 90 ? 3.916 -10.577 1.371 1.00 95.88 90 LEU A O 1
ATOM 665 N N . HIS A 1 91 ? 5.625 -9.191 0.949 1.00 95.94 91 HIS A N 1
ATOM 666 C CA . HIS A 1 91 ? 6.065 -9.139 2.340 1.00 95.94 91 HIS A CA 1
ATOM 667 C C . HIS A 1 91 ? 5.226 -8.110 3.123 1.00 95.94 91 HIS A C 1
ATOM 669 O O . HIS A 1 91 ? 5.351 -6.911 2.851 1.00 95.94 91 HIS A O 1
ATOM 675 N N . PRO A 1 92 ? 4.376 -8.519 4.083 1.00 97.69 92 PRO A N 1
ATOM 676 C CA . PRO A 1 92 ? 3.511 -7.594 4.805 1.00 97.69 92 PRO A CA 1
ATOM 677 C C . PRO A 1 92 ? 4.289 -6.771 5.832 1.00 97.69 92 PRO A C 1
ATOM 679 O O . PRO A 1 92 ? 4.951 -7.328 6.710 1.00 97.69 92 PRO A O 1
ATOM 682 N N . LEU A 1 93 ? 4.116 -5.450 5.809 1.00 98.19 93 LEU A N 1
ATOM 683 C CA . LEU A 1 93 ? 4.694 -4.568 6.822 1.00 98.19 93 LEU A CA 1
ATOM 684 C C . LEU A 1 93 ? 3.662 -3.576 7.368 1.00 98.19 93 LEU A C 1
ATOM 686 O O . LEU A 1 93 ? 3.153 -2.726 6.637 1.00 98.19 93 LEU A O 1
ATOM 690 N N . ASP A 1 94 ? 3.382 -3.684 8.670 1.00 98.50 94 ASP A N 1
ATOM 691 C CA . ASP A 1 94 ? 2.534 -2.731 9.391 1.00 98.50 94 ASP A CA 1
ATOM 692 C C . ASP A 1 94 ? 3.297 -1.414 9.562 1.00 98.50 94 ASP A C 1
ATOM 694 O O . ASP A 1 94 ? 4.278 -1.331 10.301 1.00 98.50 94 ASP A O 1
ATOM 698 N N . ALA A 1 95 ? 2.845 -0.384 8.861 1.00 98.44 95 ALA A N 1
ATOM 699 C CA . ALA A 1 95 ? 3.364 0.969 8.940 1.00 98.44 95 ALA A CA 1
ATOM 700 C C . ALA A 1 95 ? 2.749 1.764 10.104 1.00 98.44 95 ALA A C 1
ATOM 702 O O . ALA A 1 95 ? 3.067 2.939 10.254 1.00 98.44 95 ALA A O 1
ATOM 703 N N . GLY A 1 96 ? 1.904 1.160 10.944 1.00 98.56 96 GLY A N 1
ATOM 704 C CA . GLY A 1 96 ? 1.390 1.750 12.177 1.00 98.56 96 GLY A CA 1
ATOM 705 C C . GLY A 1 96 ? -0.010 2.373 12.035 1.00 98.56 96 GLY A C 1
ATOM 706 O O . GLY A 1 96 ? -0.870 1.788 11.368 1.00 98.56 96 GLY A O 1
ATOM 707 N N . PRO A 1 97 ? -0.290 3.497 12.727 1.00 98.50 97 PRO A N 1
ATOM 708 C CA . PRO A 1 97 ? -1.612 4.132 12.739 1.00 98.50 97 PRO A CA 1
ATOM 709 C C . PRO A 1 97 ? -1.979 4.734 11.378 1.00 98.50 97 PRO A C 1
ATOM 711 O O . PRO A 1 97 ? -1.104 4.992 10.548 1.00 98.50 97 PRO A O 1
ATOM 714 N N . LEU A 1 98 ? -3.264 5.032 11.163 1.00 98.12 98 LEU A N 1
ATOM 715 C CA . LEU A 1 98 ? -3.767 5.587 9.900 1.00 98.12 98 LEU A CA 1
ATOM 716 C C . LEU A 1 98 ? -3.091 6.916 9.531 1.00 98.12 98 LEU A C 1
ATOM 718 O O . LEU A 1 98 ? -2.906 7.200 8.351 1.00 98.12 98 LEU A O 1
ATOM 722 N N . ALA A 1 99 ? -2.637 7.689 10.522 1.00 96.12 99 ALA A N 1
ATOM 723 C CA . ALA A 1 99 ? -1.862 8.912 10.309 1.00 96.12 99 ALA A CA 1
ATOM 724 C C . ALA A 1 99 ? -0.618 8.700 9.421 1.00 96.12 99 ALA A C 1
ATOM 726 O O . ALA A 1 99 ? -0.223 9.608 8.686 1.00 96.12 99 ALA A O 1
ATOM 727 N N . ASN A 1 100 ? -0.035 7.495 9.420 1.00 97.25 100 ASN A N 1
ATOM 728 C CA . ASN A 1 100 ? 1.127 7.158 8.596 1.00 97.25 100 ASN A CA 1
ATOM 729 C C . ASN A 1 100 ? 0.777 6.905 7.119 1.00 97.25 100 ASN A C 1
ATOM 731 O O . ASN A 1 100 ? 1.685 6.808 6.291 1.00 97.25 100 ASN A O 1
ATOM 735 N N . ALA A 1 101 ? -0.510 6.883 6.748 1.00 96.69 101 ALA A N 1
ATOM 736 C CA . ALA A 1 101 ? -0.950 6.793 5.356 1.00 96.69 101 ALA A CA 1
ATOM 737 C C . ALA A 1 101 ? -0.360 7.907 4.477 1.00 96.69 101 ALA A C 1
ATOM 739 O 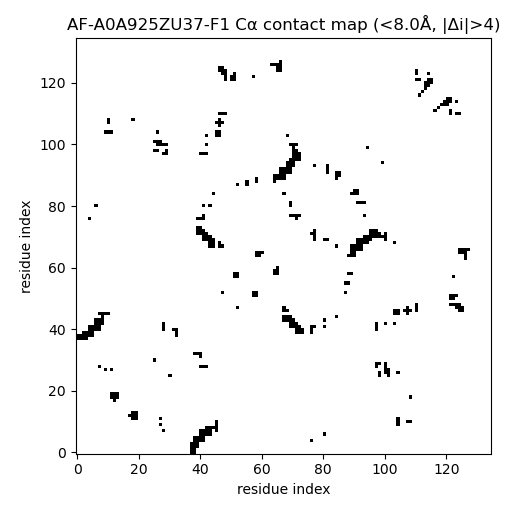O . ALA A 1 101 ? -0.053 7.655 3.317 1.00 96.69 101 ALA A O 1
ATOM 740 N N . ARG A 1 102 ? -0.098 9.099 5.035 1.00 93.06 102 ARG A N 1
ATOM 741 C CA . ARG A 1 102 ? 0.581 10.200 4.326 1.00 93.06 102 ARG A CA 1
ATOM 742 C C . ARG A 1 102 ? 1.948 9.796 3.765 1.00 93.06 102 ARG A C 1
ATOM 744 O O . ARG A 1 102 ? 2.290 10.176 2.653 1.00 93.06 102 ARG A O 1
ATOM 751 N N . HIS A 1 103 ? 2.712 8.993 4.508 1.00 94.06 103 HIS A N 1
ATOM 752 C CA . HIS A 1 103 ? 4.034 8.531 4.084 1.00 94.06 103 HIS A CA 1
ATOM 753 C C . HIS A 1 103 ? 3.925 7.453 3.007 1.00 94.06 103 HIS A C 1
ATOM 755 O O . HIS A 1 103 ? 4.715 7.435 2.065 1.00 94.06 103 HIS A O 1
ATOM 761 N N . LEU A 1 104 ? 2.917 6.583 3.113 1.00 96.31 104 LEU A N 1
ATOM 762 C CA . LEU A 1 104 ? 2.631 5.587 2.081 1.00 96.31 104 LEU A CA 1
ATOM 763 C C . LEU A 1 104 ? 2.156 6.255 0.786 1.00 96.31 104 LEU A C 1
ATOM 765 O O . LEU A 1 104 ? 2.584 5.863 -0.297 1.00 96.31 104 LEU A O 1
ATOM 769 N N . GLU A 1 105 ? 1.340 7.305 0.877 1.00 94.31 105 GLU A N 1
ATOM 770 C CA . GLU A 1 105 ? 0.954 8.146 -0.261 1.00 94.31 105 GLU A CA 1
ATOM 771 C C . GLU A 1 105 ? 2.176 8.806 -0.904 1.00 94.31 105 GLU A C 1
ATOM 773 O O . GLU A 1 105 ? 2.316 8.736 -2.125 1.00 94.31 105 GLU A O 1
ATOM 778 N N . SER A 1 106 ? 3.114 9.347 -0.112 1.00 91.88 106 SER A N 1
ATOM 779 C CA . SER A 1 106 ? 4.385 9.858 -0.645 1.00 91.88 106 SER A CA 1
ATOM 780 C C . SER A 1 106 ? 5.171 8.794 -1.406 1.00 91.88 106 SER A C 1
ATOM 782 O O . SER A 1 106 ? 5.743 9.082 -2.456 1.00 91.88 106 SER A O 1
ATOM 784 N N . LEU A 1 107 ? 5.185 7.560 -0.902 1.00 94.38 107 LEU A N 1
ATOM 785 C CA . LEU A 1 107 ? 5.873 6.450 -1.548 1.00 94.38 107 LEU A CA 1
ATOM 786 C C . LEU A 1 107 ? 5.219 6.081 -2.892 1.00 94.38 107 LEU A C 1
ATOM 788 O O . LEU A 1 107 ? 5.918 5.869 -3.880 1.00 94.38 107 LEU A O 1
ATOM 792 N N . GLY A 1 108 ? 3.886 6.077 -2.962 1.00 93.75 108 GLY A N 1
ATOM 793 C CA . GLY A 1 108 ? 3.154 5.892 -4.220 1.00 93.75 108 GLY A CA 1
ATOM 794 C C . GLY A 1 108 ? 3.417 7.013 -5.232 1.00 93.75 108 GLY A C 1
ATOM 795 O O . GLY A 1 108 ? 3.652 6.742 -6.409 1.00 93.75 108 GLY A O 1
ATOM 796 N N . GLN A 1 109 ? 3.479 8.269 -4.779 1.00 91.81 109 GLN A N 1
ATOM 797 C CA . GLN A 1 109 ? 3.862 9.398 -5.636 1.00 91.81 109 GLN A CA 1
ATOM 798 C C . GLN A 1 109 ? 5.301 9.271 -6.152 1.00 91.81 109 GLN A C 1
ATOM 800 O O . GLN A 1 109 ? 5.556 9.545 -7.325 1.00 91.81 109 GLN A O 1
ATOM 805 N N . LEU A 1 110 ? 6.232 8.809 -5.311 1.00 92.62 110 LEU A N 1
ATOM 806 C CA . LEU A 1 110 ? 7.605 8.535 -5.727 1.00 92.62 110 LEU A CA 1
ATOM 807 C C . LEU A 1 110 ? 7.656 7.448 -6.810 1.00 92.62 110 LEU A C 1
ATOM 809 O O . LEU A 1 110 ? 8.357 7.627 -7.803 1.00 92.62 110 LEU A O 1
ATOM 813 N N . LEU A 1 111 ? 6.891 6.358 -6.665 1.00 93.81 111 LEU A N 1
ATOM 814 C CA . LEU A 1 111 ? 6.810 5.307 -7.687 1.00 93.81 111 LEU A CA 1
ATOM 815 C C . LEU A 1 111 ? 6.335 5.860 -9.037 1.00 93.81 111 LEU A C 1
ATOM 817 O O . LEU A 1 111 ? 6.927 5.556 -10.069 1.00 93.81 111 LEU A O 1
ATOM 821 N N . ILE A 1 112 ? 5.298 6.703 -9.027 1.00 91.75 112 ILE A N 1
ATOM 822 C CA . ILE A 1 112 ? 4.758 7.351 -10.232 1.00 91.75 112 ILE A CA 1
ATOM 823 C C . ILE A 1 112 ? 5.813 8.258 -10.878 1.00 91.75 112 ILE A C 1
ATOM 825 O O . ILE A 1 112 ? 6.022 8.195 -12.091 1.00 91.75 112 ILE A O 1
ATOM 829 N N . ALA A 1 113 ? 6.504 9.075 -10.079 1.00 91.88 113 ALA A N 1
ATOM 830 C CA . ALA A 1 113 ? 7.544 9.974 -10.569 1.00 91.88 113 ALA A CA 1
ATOM 831 C C . ALA A 1 113 ? 8.725 9.212 -11.193 1.00 91.88 113 ALA A C 1
ATOM 833 O O . ALA A 1 113 ? 9.213 9.604 -12.250 1.00 91.88 113 ALA A O 1
ATOM 834 N N . LEU A 1 114 ? 9.159 8.107 -10.583 1.00 93.56 114 LEU A N 1
ATOM 835 C CA . LEU A 1 114 ? 10.213 7.249 -11.130 1.00 93.56 114 LEU A CA 1
ATOM 836 C C . LEU A 1 114 ? 9.763 6.551 -12.421 1.00 93.56 114 LEU A C 1
ATOM 838 O O . LEU A 1 114 ? 10.487 6.564 -13.416 1.00 93.56 114 LEU A O 1
ATOM 842 N N . GLY A 1 115 ? 8.564 5.968 -12.421 1.00 93.88 115 GLY A N 1
ATOM 843 C CA . GLY A 1 115 ? 8.085 5.173 -13.547 1.00 93.88 115 GLY A CA 1
ATOM 844 C C . GLY A 1 115 ? 7.748 6.006 -14.779 1.00 93.88 115 GLY A C 1
ATOM 845 O O . GLY A 1 115 ? 8.248 5.721 -15.866 1.00 93.88 115 GLY A O 1
ATOM 846 N N . PHE A 1 116 ? 6.929 7.047 -14.612 1.00 90.44 116 PHE A N 1
ATOM 847 C CA . PHE A 1 116 ? 6.463 7.888 -15.717 1.00 90.44 116 PHE A CA 1
ATOM 848 C C . PHE A 1 116 ? 7.306 9.146 -15.896 1.00 90.44 116 PHE A C 1
ATOM 850 O O . PHE A 1 116 ? 7.674 9.474 -17.018 1.00 90.44 116 PHE A O 1
ATOM 857 N N . GLY A 1 117 ? 7.630 9.841 -14.802 1.00 90.69 117 GLY A N 1
ATOM 858 C CA . GLY A 1 117 ? 8.373 11.103 -14.865 1.00 90.69 117 GLY A CA 1
ATOM 859 C C . GLY A 1 117 ? 9.811 10.922 -15.352 1.00 90.69 117 GLY A C 1
ATOM 860 O O . GLY A 1 117 ? 10.273 11.699 -16.180 1.00 90.69 117 GLY A O 1
ATOM 861 N N . GLN A 1 118 ? 10.495 9.878 -14.874 1.00 94.75 118 GLN A N 1
ATOM 862 C CA . GLN A 1 118 ? 11.869 9.546 -15.279 1.00 94.75 118 GLN A CA 1
ATOM 863 C C . GLN A 1 118 ? 11.951 8.446 -16.346 1.00 94.75 118 GLN A C 1
ATOM 865 O O . GLN A 1 118 ? 13.042 8.128 -16.813 1.00 94.75 118 GLN A O 1
ATOM 870 N N . GLY A 1 119 ? 10.821 7.844 -16.727 1.00 94.69 119 GLY A N 1
ATOM 871 C CA . GLY A 1 119 ? 10.776 6.806 -17.758 1.00 94.69 119 GLY A CA 1
ATOM 872 C C . GLY A 1 119 ? 11.405 5.466 -17.359 1.00 94.69 119 GLY A C 1
ATOM 873 O O . GLY A 1 119 ? 11.721 4.672 -18.242 1.00 94.69 119 GLY A O 1
ATOM 874 N N . LEU A 1 120 ? 11.580 5.181 -16.060 1.00 95.12 120 LEU A N 1
ATOM 875 C CA . LEU A 1 120 ? 12.108 3.885 -15.599 1.00 95.12 120 LEU A CA 1
ATOM 876 C C . LEU A 1 120 ? 11.104 2.733 -15.771 1.00 95.12 120 LEU A C 1
ATOM 878 O O . LEU A 1 120 ? 11.473 1.568 -15.640 1.00 95.12 120 LEU A O 1
ATOM 882 N N . GLY A 1 121 ? 9.845 3.049 -16.086 1.00 93.12 121 GLY A N 1
ATOM 883 C CA . GLY A 1 121 ? 8.781 2.072 -16.268 1.00 93.12 121 GLY A CA 1
ATOM 884 C C . GLY A 1 121 ? 8.096 1.669 -14.963 1.00 93.12 121 GLY A C 1
ATOM 885 O O . GLY A 1 121 ? 8.459 2.084 -13.865 1.00 93.12 121 GLY A O 1
ATOM 886 N N . VAL A 1 122 ? 7.038 0.873 -15.103 1.00 88.88 122 VAL A N 1
AT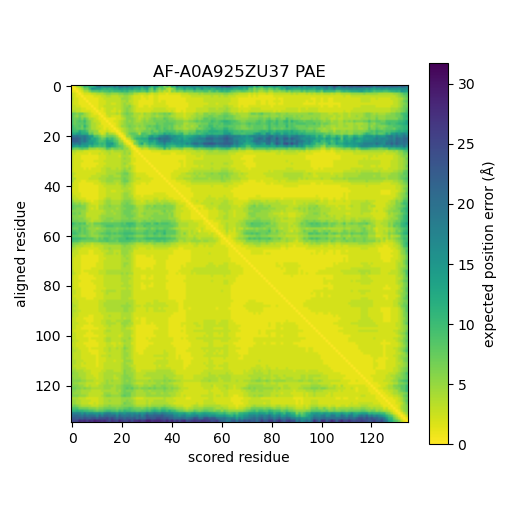OM 887 C CA . VAL A 1 122 ? 6.128 0.514 -14.001 1.00 88.88 122 VAL A CA 1
ATOM 888 C C . VAL A 1 122 ? 6.358 -0.898 -13.460 1.00 88.88 122 VAL A C 1
ATOM 890 O O . VAL A 1 122 ? 5.609 -1.341 -12.593 1.00 88.88 122 VAL A O 1
ATOM 893 N N . ASP A 1 123 ? 7.368 -1.608 -13.961 1.00 92.00 123 ASP A N 1
ATOM 894 C CA . ASP A 1 123 ? 7.778 -2.929 -13.469 1.00 92.00 123 ASP A CA 1
ATOM 895 C C . ASP A 1 123 ? 8.819 -2.774 -12.350 1.00 92.00 123 ASP A C 1
ATOM 897 O O . ASP A 1 123 ? 9.996 -3.098 -12.493 1.00 92.00 123 ASP A O 1
ATOM 901 N N . ALA A 1 124 ? 8.390 -2.132 -11.264 1.00 92.06 124 ALA A N 1
ATOM 902 C CA . ALA A 1 124 ? 9.237 -1.728 -10.151 1.00 92.06 124 ALA A CA 1
ATOM 903 C C . ALA A 1 124 ? 8.434 -1.684 -8.843 1.00 92.06 124 ALA A C 1
ATOM 905 O O . ALA A 1 124 ? 7.203 -1.587 -8.843 1.00 92.06 124 ALA A O 1
ATOM 906 N N . GLY A 1 125 ? 9.141 -1.702 -7.714 1.00 93.06 125 GLY A N 1
ATOM 907 C CA . GLY A 1 125 ? 8.537 -1.556 -6.397 1.00 93.06 125 GLY A CA 1
ATOM 908 C C . GLY A 1 125 ? 9.568 -1.340 -5.296 1.00 93.06 125 GLY A C 1
ATOM 909 O O . GLY A 1 125 ? 10.776 -1.393 -5.527 1.00 93.06 125 GLY A O 1
ATOM 910 N N . PHE A 1 126 ? 9.075 -1.087 -4.086 1.00 95.38 126 PHE A N 1
ATOM 911 C CA . PHE A 1 126 ? 9.914 -0.831 -2.920 1.00 95.38 126 PHE A CA 1
ATOM 912 C C . PHE A 1 126 ? 10.054 -2.054 -2.025 1.00 95.38 126 PHE A C 1
ATOM 914 O O . PHE A 1 126 ? 9.155 -2.890 -1.912 1.00 95.38 126 PHE A O 1
ATOM 921 N N . VAL A 1 127 ? 11.187 -2.102 -1.332 1.00 95.38 127 VAL A N 1
ATOM 922 C CA . VAL A 1 127 ? 11.499 -3.117 -0.331 1.00 95.38 127 VAL A CA 1
ATOM 923 C C . VAL A 1 127 ? 11.991 -2.406 0.919 1.00 95.38 127 VAL A C 1
ATOM 925 O O . VAL A 1 127 ? 12.850 -1.527 0.841 1.00 95.38 127 VAL A O 1
ATOM 928 N N . TYR A 1 128 ? 11.458 -2.787 2.074 1.00 94.94 128 TYR A N 1
ATOM 929 C CA . TYR A 1 128 ? 11.987 -2.374 3.365 1.00 94.94 128 TYR A CA 1
ATOM 930 C C . TYR A 1 128 ? 12.866 -3.483 3.939 1.00 94.94 128 TYR A C 1
ATOM 932 O O . TYR A 1 128 ? 12.397 -4.581 4.229 1.00 94.94 128 TYR A O 1
ATOM 940 N N . LEU A 1 129 ? 14.152 -3.185 4.112 1.00 92.00 129 LEU A N 1
ATOM 941 C CA . LEU A 1 129 ? 15.113 -4.087 4.734 1.00 92.00 129 LEU A CA 1
ATOM 942 C C . LEU A 1 129 ? 15.490 -3.528 6.100 1.00 92.00 129 LEU A C 1
ATOM 944 O O . LEU A 1 129 ? 15.983 -2.406 6.204 1.00 92.00 129 LEU A O 1
ATOM 948 N N . HIS A 1 130 ? 15.313 -4.327 7.146 1.00 88.44 130 HIS A N 1
ATOM 949 C CA . HIS A 1 130 ? 15.821 -4.003 8.469 1.00 88.44 130 HIS A CA 1
ATOM 950 C C . HIS A 1 130 ? 16.567 -5.204 9.042 1.00 88.44 130 HIS A C 1
ATOM 952 O O . HIS A 1 130 ? 16.203 -6.358 8.817 1.00 88.44 130 HIS A O 1
ATOM 958 N N . ARG A 1 131 ? 17.628 -4.937 9.805 1.00 88.81 131 ARG A N 1
ATOM 959 C CA . ARG A 1 131 ? 18.229 -5.973 10.645 1.00 88.81 131 ARG A CA 1
ATOM 960 C C . ARG A 1 131 ? 17.351 -6.131 11.888 1.00 88.81 131 ARG A C 1
ATOM 962 O O . ARG A 1 131 ? 16.884 -5.116 12.413 1.00 88.81 131 ARG A O 1
ATOM 969 N N . PRO A 1 132 ? 17.106 -7.353 12.378 1.00 79.19 132 PRO A N 1
ATOM 970 C CA . PRO A 1 132 ? 16.531 -7.523 13.702 1.00 79.19 132 PRO A CA 1
ATOM 971 C C . PRO A 1 132 ? 17.450 -6.835 14.715 1.00 79.19 132 PRO A C 1
ATOM 973 O O . PRO A 1 132 ? 18.658 -7.083 14.718 1.00 79.19 132 PRO A O 1
ATOM 976 N N . SER A 1 133 ? 16.911 -5.950 15.553 1.00 77.94 133 SER A N 1
ATOM 977 C CA . SER A 1 133 ? 17.661 -5.482 16.717 1.00 77.94 133 SER A CA 1
ATOM 978 C C . SER A 1 133 ? 17.912 -6.689 17.615 1.00 77.94 133 SER A C 1
ATOM 980 O O . SER A 1 133 ? 16.957 -7.381 17.975 1.00 77.94 133 SER A O 1
ATOM 982 N N . ALA A 1 134 ? 19.175 -6.948 17.959 1.00 65.12 134 ALA A N 1
ATOM 983 C CA . ALA A 1 134 ? 19.496 -7.837 19.067 1.00 65.12 134 ALA A CA 1
ATOM 984 C C . ALA A 1 134 ? 18.819 -7.242 20.309 1.00 65.12 134 ALA A C 1
ATOM 986 O O . ALA A 1 134 ? 19.170 -6.137 20.723 1.00 65.12 134 ALA A O 1
ATOM 987 N N . ARG A 1 135 ? 17.767 -7.900 20.795 1.00 50.94 135 ARG A N 1
ATOM 988 C CA . ARG A 1 135 ? 17.203 -7.605 22.112 1.00 50.94 135 ARG A CA 1
ATOM 989 C C . ARG A 1 135 ? 18.021 -8.334 23.159 1.00 50.94 135 ARG A C 1
ATOM 991 O O . ARG A 1 135 ? 18.412 -9.486 22.864 1.00 50.94 135 ARG A O 1
#

Mean predicted aligned error: 4.21 Å

pLDDT: mean 91.14, std 9.14, range [50.94, 98.81]

Solvent-accessible surface area (backbone atoms only — not comparable to full-atom values): 7698 Å² total; per-residue (Å²): 109,76,81,33,72,41,78,39,50,70,65,71,52,42,96,86,67,46,70,54,68,84,85,52,98,63,33,70,60,54,51,49,36,69,77,37,74,57,36,42,48,30,32,34,64,32,53,50,33,68,71,28,73,75,34,77,81,57,38,42,67,79,95,44,55,32,47,34,48,31,17,25,74,47,68,71,47,47,54,54,51,42,51,53,28,43,74,69,62,28,43,60,39,83,61,45,46,41,82,45,32,43,58,46,41,51,46,19,46,48,52,47,42,44,16,66,73,68,61,73,44,55,89,58,73,50,68,84,84,77,79,81,76,88,124

Sequence (135 aa):
VPGKILLDATNALQADYSPRTFAHANSAAEEIARLRPEARVVKAFNSLSGHVLADPSRLHFGATVLTGFYAGDDAGAKQVVRGLVEAAGLHPLDAGPLANARHLESLGQLLIALGFGQGLGVDAGFVYLHRPSAR

Foldseek 3Di:
DAPEADEDQDQDADPVRAHDDPPDPADPQVVVCVVCVRYFYKYWNLLAFPVQLVDVVLQDPDPDGFEIEMATDDPVSLVVVQVVCVVSVHHYDYPYHPRCVSVVSVSSNVLCCVAPVVVPHRSDGDDDDDDPPPD